Protein AF-A0A935HYY7-F1 (afdb_monomer_lite)

Sequence (82 aa):
MEHYMDRFDSLRFAEIEWREEEQEVERAIEIATEAGDTETVQILRSRLQIMRLVHEHCIRHEFEVLLGVDLHDIPHPNGTDP

Structure (mmCIF, N/CA/C/O backbone):
data_AF-A0A935HYY7-F1
#
_entry.id   AF-A0A935HYY7-F1
#
loop_
_atom_site.group_PDB
_atom_site.id
_atom_site.type_symbol
_atom_site.label_atom_id
_atom_site.label_alt_id
_atom_site.label_comp_id
_atom_site.label_asym_id
_atom_site.label_entity_id
_atom_site.label_seq_id
_atom_site.pdbx_PDB_ins_code
_atom_site.Cartn_x
_atom_site.Cartn_y
_atom_site.Cartn_z
_atom_site.occupancy
_atom_site.B_iso_or_equiv
_atom_site.auth_seq_id
_atom_site.auth_comp_id
_atom_site.auth_asym_id
_atom_site.auth_atom_id
_atom_site.pdbx_PDB_model_num
ATOM 1 N N . MET A 1 1 ? 19.793 3.992 -27.210 1.00 57.84 1 MET A N 1
ATOM 2 C CA . MET A 1 1 ? 20.503 3.699 -25.948 1.00 57.84 1 MET A CA 1
ATOM 3 C C . MET A 1 1 ? 20.035 4.649 -24.853 1.00 57.84 1 MET A C 1
ATOM 5 O O . MET A 1 1 ? 19.610 4.151 -23.827 1.00 57.84 1 MET A O 1
ATOM 9 N N . GLU A 1 2 ? 19.977 5.964 -25.105 1.00 61.56 2 GLU A N 1
ATOM 10 C CA . GLU A 1 2 ? 19.393 6.958 -24.175 1.00 61.56 2 GLU A CA 1
ATOM 11 C C . GLU A 1 2 ? 17.967 6.603 -23.716 1.00 61.56 2 GLU A C 1
ATOM 13 O O . GLU A 1 2 ? 17.744 6.434 -22.527 1.00 61.56 2 GLU A O 1
ATOM 18 N N . HIS A 1 3 ? 17.048 6.298 -24.641 1.00 58.00 3 HIS A N 1
ATOM 19 C CA . HIS A 1 3 ? 15.664 5.925 -24.290 1.00 58.00 3 HIS A CA 1
ATOM 20 C C . HIS A 1 3 ? 15.512 4.691 -23.377 1.00 58.00 3 HIS A C 1
ATOM 22 O O . HIS A 1 3 ? 14.482 4.536 -22.726 1.00 58.00 3 HIS A O 1
ATOM 28 N N . TYR A 1 4 ? 16.504 3.794 -23.341 1.00 58.16 4 TYR A N 1
ATOM 29 C CA . TYR A 1 4 ? 16.490 2.640 -22.434 1.00 58.16 4 TYR A CA 1
ATOM 30 C C . TYR A 1 4 ? 16.941 3.027 -21.023 1.00 58.16 4 TYR A C 1
ATOM 32 O O . TYR A 1 4 ? 16.388 2.513 -20.055 1.00 58.16 4 TYR A O 1
ATOM 40 N N . MET A 1 5 ? 17.904 3.948 -20.907 1.00 59.34 5 MET A N 1
ATOM 41 C CA . MET A 1 5 ? 18.350 4.458 -19.609 1.00 59.34 5 MET A CA 1
ATOM 42 C C . MET A 1 5 ? 17.266 5.324 -18.957 1.00 59.34 5 MET A C 1
ATOM 44 O O . MET A 1 5 ? 16.974 5.125 -17.783 1.00 59.34 5 MET A O 1
ATOM 48 N N . ASP A 1 6 ? 16.559 6.147 -19.739 1.00 73.12 6 ASP A N 1
ATOM 49 C CA . ASP A 1 6 ? 15.437 6.959 -19.241 1.00 73.12 6 ASP A CA 1
ATOM 50 C C . ASP A 1 6 ? 14.290 6.101 -18.675 1.00 73.12 6 ASP A C 1
ATOM 52 O O . ASP A 1 6 ? 13.696 6.432 -17.645 1.00 73.12 6 ASP A O 1
ATOM 56 N N . ARG A 1 7 ? 13.973 4.971 -19.328 1.00 68.62 7 ARG A N 1
ATOM 57 C CA . ARG A 1 7 ? 12.920 4.049 -18.868 1.00 68.62 7 ARG A CA 1
ATOM 58 C C . ARG A 1 7 ? 13.320 3.319 -17.585 1.00 68.62 7 ARG A C 1
ATOM 60 O O . ARG A 1 7 ? 12.485 3.150 -16.702 1.00 68.62 7 ARG A O 1
ATOM 67 N N . PHE A 1 8 ? 14.582 2.912 -17.479 1.00 72.50 8 PHE A N 1
ATOM 68 C CA . PHE A 1 8 ? 15.112 2.259 -16.285 1.00 72.50 8 PHE A CA 1
ATOM 69 C C . PHE A 1 8 ? 15.136 3.209 -15.083 1.00 72.50 8 PHE A C 1
ATOM 71 O O . PHE A 1 8 ? 14.684 2.846 -14.000 1.00 72.50 8 PHE A O 1
ATOM 78 N N . ASP A 1 9 ? 15.587 4.450 -15.281 1.00 77.12 9 ASP A N 1
ATOM 79 C CA . ASP A 1 9 ? 15.546 5.466 -14.232 1.00 77.12 9 ASP A CA 1
ATOM 80 C C . ASP A 1 9 ? 14.112 5.795 -13.809 1.00 77.12 9 ASP A C 1
ATOM 82 O O . ASP A 1 9 ? 13.843 5.862 -12.612 1.00 77.12 9 ASP A O 1
ATOM 86 N N . SER A 1 10 ? 13.174 5.908 -14.754 1.00 80.31 10 SER A N 1
ATOM 87 C CA . SER A 1 10 ? 11.757 6.148 -14.441 1.00 80.31 10 SER A CA 1
ATOM 88 C C . SER A 1 10 ? 11.156 5.036 -13.576 1.00 80.31 10 SER A C 1
ATOM 90 O O . SER A 1 10 ? 10.460 5.322 -12.604 1.00 80.31 10 SER A O 1
ATOM 92 N N . LEU A 1 11 ? 11.452 3.769 -13.886 1.00 80.06 11 LEU A N 1
ATOM 93 C CA . LEU A 1 11 ? 10.993 2.639 -13.075 1.00 80.06 11 LEU A CA 1
ATOM 94 C C . LEU A 1 11 ? 11.662 2.623 -11.698 1.00 80.06 11 LEU A C 1
ATOM 96 O O . LEU A 1 11 ? 10.997 2.350 -10.705 1.00 80.06 11 LEU A O 1
ATOM 100 N N . ARG A 1 12 ? 12.952 2.967 -11.615 1.00 81.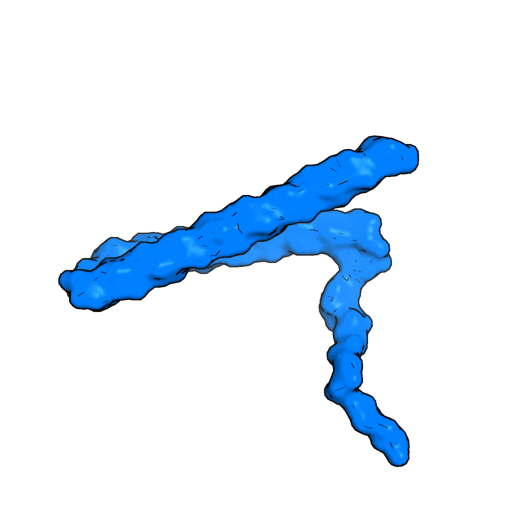06 12 ARG A N 1
ATOM 101 C CA . ARG A 1 12 ? 13.676 3.068 -10.340 1.00 81.06 12 ARG A CA 1
ATOM 102 C C . ARG A 1 12 ? 13.098 4.151 -9.435 1.00 81.06 12 ARG A C 1
ATOM 104 O O . ARG A 1 12 ? 12.958 3.922 -8.240 1.00 81.06 12 ARG A O 1
ATOM 111 N N . PHE A 1 13 ? 12.763 5.317 -9.987 1.00 85.94 13 PHE A N 1
ATOM 112 C CA . PHE A 1 13 ? 12.082 6.371 -9.233 1.00 85.94 13 PHE A C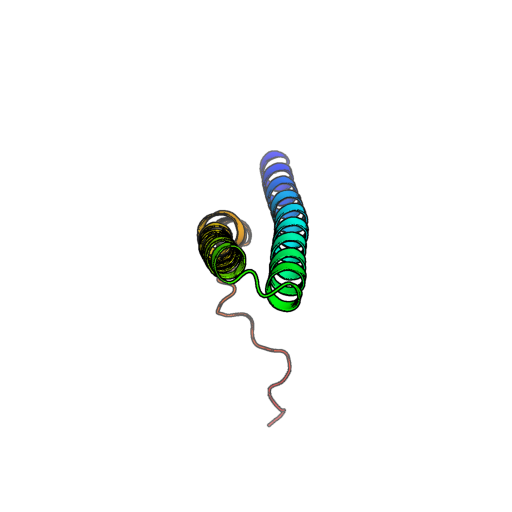A 1
ATOM 113 C C . PHE A 1 13 ? 10.702 5.913 -8.762 1.00 85.94 13 PHE A C 1
ATOM 115 O O . PHE A 1 13 ? 10.396 6.065 -7.583 1.00 85.94 13 PHE A O 1
ATOM 122 N N . ALA A 1 14 ? 9.926 5.269 -9.640 1.00 84.69 14 ALA A N 1
ATOM 123 C CA . ALA A 1 14 ? 8.631 4.708 -9.272 1.00 84.69 14 ALA A CA 1
ATOM 124 C C . ALA A 1 14 ? 8.745 3.656 -8.152 1.00 84.69 14 ALA A C 1
ATOM 126 O O . ALA A 1 14 ? 7.912 3.647 -7.255 1.00 84.69 14 ALA A O 1
ATOM 127 N N . GLU A 1 15 ? 9.781 2.806 -8.149 1.00 87.81 15 GLU A N 1
ATOM 128 C CA . GLU A 1 15 ? 10.029 1.842 -7.064 1.00 87.81 15 GLU A CA 1
ATOM 129 C C . GLU A 1 15 ? 10.328 2.538 -5.725 1.00 87.81 15 GLU A C 1
ATOM 131 O O . GLU A 1 15 ? 9.859 2.099 -4.675 1.00 87.81 15 GLU A O 1
ATOM 136 N N . ILE A 1 16 ? 11.108 3.623 -5.739 1.00 89.06 16 ILE A N 1
ATOM 137 C CA . ILE A 1 16 ? 11.432 4.376 -4.519 1.00 89.06 16 ILE A CA 1
ATOM 138 C C . ILE A 1 16 ? 10.170 5.024 -3.945 1.00 89.06 16 ILE A C 1
ATOM 140 O O . ILE A 1 16 ? 9.865 4.804 -2.774 1.00 89.06 16 ILE A O 1
ATOM 144 N N . GLU A 1 17 ? 9.419 5.757 -4.771 1.00 90.31 17 GLU A N 1
ATOM 145 C CA . GLU A 1 17 ? 8.152 6.383 -4.366 1.00 90.31 17 GLU A CA 1
ATOM 146 C C . GLU A 1 17 ? 7.162 5.334 -3.842 1.00 90.31 17 GLU A C 1
ATOM 148 O O . GLU A 1 17 ? 6.506 5.535 -2.820 1.00 90.31 17 GLU A O 1
ATOM 153 N N . TRP A 1 18 ? 7.121 4.163 -4.483 1.00 91.31 18 TRP A N 1
ATOM 154 C CA . TRP A 1 18 ? 6.291 3.050 -4.043 1.00 91.31 18 TRP A CA 1
ATOM 155 C C . TRP A 1 18 ? 6.639 2.571 -2.633 1.00 91.31 18 TRP A C 1
ATOM 157 O O . TRP A 1 18 ? 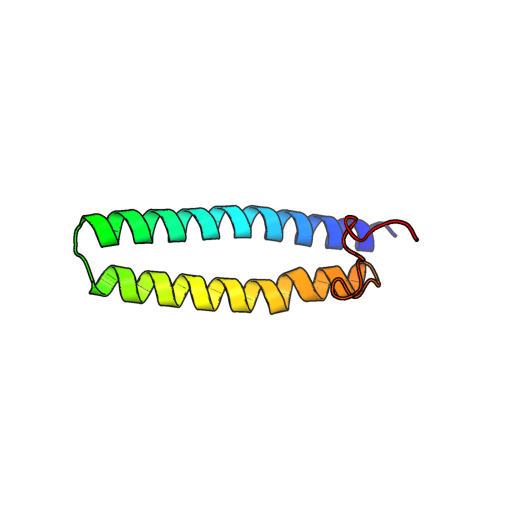5.752 2.373 -1.802 1.00 91.31 18 TRP A O 1
ATOM 167 N N . ARG A 1 19 ? 7.931 2.360 -2.350 1.00 91.38 19 ARG A N 1
ATOM 168 C CA . ARG A 1 19 ? 8.397 1.910 -1.028 1.00 91.38 19 ARG A CA 1
ATOM 169 C C . ARG A 1 19 ? 8.084 2.932 0.061 1.00 91.38 19 ARG A C 1
ATOM 171 O O . ARG A 1 19 ? 7.793 2.538 1.189 1.00 91.38 19 ARG A O 1
ATOM 178 N N . GLU A 1 20 ? 8.147 4.222 -0.256 1.00 94.56 20 GLU A N 1
ATOM 179 C CA . GLU A 1 20 ? 7.757 5.285 0.673 1.00 94.56 20 GLU A CA 1
ATOM 180 C C . GLU A 1 20 ? 6.255 5.217 0.989 1.00 94.56 20 GLU A C 1
ATOM 182 O O . GLU A 1 20 ? 5.879 5.200 2.164 1.00 94.56 20 GLU A O 1
ATOM 187 N N . GLU A 1 21 ? 5.401 5.073 -0.030 1.00 94.62 21 GLU A N 1
ATOM 188 C CA . GLU A 1 21 ? 3.950 4.937 0.158 1.00 94.62 21 GLU A CA 1
ATOM 189 C C . GLU A 1 21 ? 3.584 3.649 0.920 1.00 94.62 21 GLU A C 1
ATOM 191 O O . GLU A 1 21 ? 2.708 3.652 1.787 1.00 94.62 21 GLU A O 1
ATOM 196 N N . GLU A 1 22 ? 4.277 2.539 0.648 1.00 95.75 22 GLU A N 1
ATOM 197 C CA . GLU A 1 22 ? 4.099 1.277 1.371 1.00 95.75 22 GLU A CA 1
ATOM 198 C C . GLU A 1 22 ? 4.352 1.455 2.876 1.00 95.75 22 GLU A C 1
ATOM 200 O O . GLU A 1 22 ? 3.503 1.089 3.694 1.00 95.75 22 GLU A O 1
ATOM 205 N N . GLN A 1 23 ? 5.472 2.087 3.244 1.00 97.12 23 GLN A N 1
ATOM 206 C CA . GLN A 1 23 ? 5.816 2.373 4.641 1.00 97.12 23 GLN A CA 1
ATOM 207 C C . GLN A 1 23 ? 4.809 3.315 5.310 1.00 97.12 23 GLN A C 1
ATOM 209 O O . GLN A 1 23 ? 4.521 3.189 6.502 1.00 97.12 23 GLN A O 1
ATOM 214 N N . GLU A 1 24 ? 4.260 4.282 4.575 1.00 97.88 24 GLU A N 1
ATOM 215 C CA . GLU A 1 24 ? 3.198 5.149 5.088 1.00 97.88 24 GLU A CA 1
ATOM 216 C C . GLU A 1 24 ? 1.926 4.374 5.419 1.00 97.88 24 GLU A C 1
ATOM 218 O O . GLU A 1 24 ? 1.346 4.580 6.490 1.00 97.88 24 GLU A O 1
ATOM 223 N N . VAL A 1 25 ? 1.512 3.456 4.545 1.00 98.00 25 VAL A N 1
ATOM 224 C CA . VAL A 1 25 ? 0.345 2.604 4.793 1.00 98.00 25 VAL A CA 1
ATOM 225 C C . VAL A 1 25 ? 0.593 1.667 5.977 1.00 98.00 25 VAL A C 1
ATOM 227 O O . VAL A 1 25 ? -0.303 1.498 6.803 1.00 98.00 25 VAL A O 1
ATOM 230 N N . GLU A 1 26 ? 1.795 1.106 6.118 1.00 98.25 26 GLU A N 1
ATOM 231 C CA . GLU A 1 26 ? 2.163 0.285 7.280 1.00 98.25 26 GLU A CA 1
ATOM 232 C C . GLU A 1 26 ? 2.077 1.071 8.594 1.00 98.25 26 GLU A C 1
ATOM 234 O O . GLU A 1 26 ? 1.407 0.626 9.529 1.00 98.25 26 GLU A O 1
ATOM 239 N N . ARG A 1 27 ? 2.634 2.288 8.643 1.00 98.44 27 ARG A N 1
ATOM 240 C CA . ARG A 1 27 ? 2.501 3.176 9.813 1.00 98.44 27 ARG A CA 1
ATOM 241 C C . ARG A 1 27 ? 1.044 3.523 10.115 1.00 98.44 27 ARG A C 1
ATOM 243 O O . ARG A 1 27 ? 0.639 3.554 11.275 1.00 98.44 27 ARG A O 1
ATOM 250 N N . ALA A 1 28 ? 0.226 3.764 9.091 1.00 98.25 28 ALA A N 1
ATOM 251 C CA . ALA A 1 28 ? -1.198 4.027 9.281 1.00 98.25 28 ALA A CA 1
ATOM 252 C C . ALA A 1 28 ? -1.939 2.810 9.868 1.00 98.25 28 ALA A C 1
ATOM 254 O O . ALA A 1 28 ? -2.839 2.982 10.692 1.00 98.25 28 ALA A O 1
ATOM 255 N N . ILE A 1 29 ? -1.550 1.584 9.490 1.00 98.62 29 ILE A N 1
ATOM 256 C CA . ILE A 1 29 ? -2.089 0.347 10.077 1.00 98.62 29 ILE A CA 1
ATOM 257 C C . ILE A 1 29 ? -1.723 0.253 11.558 1.00 98.62 29 ILE A C 1
ATOM 259 O O . ILE A 1 29 ? -2.588 -0.105 12.358 1.00 98.62 29 ILE A O 1
ATOM 263 N N . GLU A 1 30 ? -0.481 0.565 11.930 1.00 98.38 30 GLU A N 1
ATOM 264 C CA . GLU A 1 30 ? -0.039 0.578 13.331 1.00 98.38 30 GLU A CA 1
ATOM 265 C C . GLU A 1 30 ? -0.875 1.561 14.159 1.00 98.38 30 GLU A C 1
ATOM 267 O O . GLU A 1 30 ? -1.506 1.154 15.133 1.00 98.38 30 GLU A O 1
ATOM 272 N N . ILE A 1 31 ? -0.999 2.811 13.700 1.00 98.50 31 ILE A N 1
ATOM 273 C CA . ILE A 1 31 ? -1.794 3.855 14.370 1.00 98.50 31 ILE A CA 1
ATOM 274 C C . ILE A 1 31 ? -3.264 3.432 14.517 1.00 98.50 31 ILE A C 1
ATOM 276 O O . ILE A 1 31 ? -3.848 3.559 15.594 1.00 98.50 31 ILE A O 1
ATOM 280 N N . ALA A 1 32 ? -3.881 2.904 13.455 1.00 98.25 32 ALA A N 1
ATOM 281 C CA . ALA A 1 32 ? -5.272 2.449 13.500 1.00 98.25 32 ALA A CA 1
ATOM 282 C C . ALA A 1 32 ? -5.456 1.232 14.425 1.00 98.25 32 ALA A C 1
ATOM 284 O O . ALA A 1 32 ? -6.483 1.105 15.096 1.00 98.25 32 ALA A O 1
ATOM 285 N N . THR A 1 33 ? -4.449 0.358 14.505 1.00 98.31 33 THR A N 1
ATOM 286 C CA . THR A 1 33 ? -4.441 -0.796 15.413 1.00 98.31 33 THR A CA 1
ATOM 287 C C . THR A 1 33 ? -4.367 -0.341 16.868 1.00 98.31 33 THR A C 1
ATOM 289 O O . THR A 1 33 ? -5.143 -0.823 17.692 1.00 98.31 33 THR A O 1
ATOM 292 N N . GLU A 1 34 ? -3.489 0.613 17.180 1.00 98.44 34 GLU A N 1
ATOM 293 C CA . GLU A 1 34 ? -3.374 1.214 18.515 1.00 98.44 34 GLU A CA 1
ATOM 294 C C . GLU A 1 34 ? -4.657 1.946 18.932 1.00 98.44 34 GLU A C 1
ATOM 296 O O . GLU A 1 34 ? -5.062 1.877 20.093 1.00 98.44 34 GLU A O 1
ATOM 301 N N . ALA A 1 35 ? -5.338 2.588 17.981 1.00 98.19 35 ALA A N 1
ATOM 302 C CA . ALA A 1 35 ? -6.626 3.242 18.201 1.00 98.19 35 ALA A CA 1
ATOM 303 C C . ALA A 1 35 ? -7.805 2.260 18.368 1.00 98.19 35 ALA A C 1
ATOM 305 O O . ALA A 1 35 ? -8.903 2.680 18.736 1.00 98.19 35 ALA A O 1
ATOM 306 N N . GLY A 1 36 ? -7.609 0.965 18.091 1.00 98.06 36 GLY A N 1
ATOM 307 C CA . GLY A 1 36 ? -8.681 -0.034 18.086 1.00 98.06 36 GLY A CA 1
ATOM 308 C C . GLY A 1 36 ? -9.674 0.122 16.927 1.00 98.06 36 GLY A C 1
ATOM 309 O O . GLY A 1 36 ? -10.756 -0.468 16.965 1.00 98.06 36 GLY A O 1
ATOM 310 N N . ASP A 1 37 ? -9.326 0.891 15.892 1.00 98.31 37 ASP A N 1
ATOM 311 C CA . ASP A 1 37 ? -10.167 1.120 14.718 1.00 98.31 37 ASP A CA 1
ATOM 312 C C . ASP A 1 37 ? -10.054 -0.054 13.734 1.00 98.31 37 ASP A C 1
ATOM 314 O O . ASP A 1 37 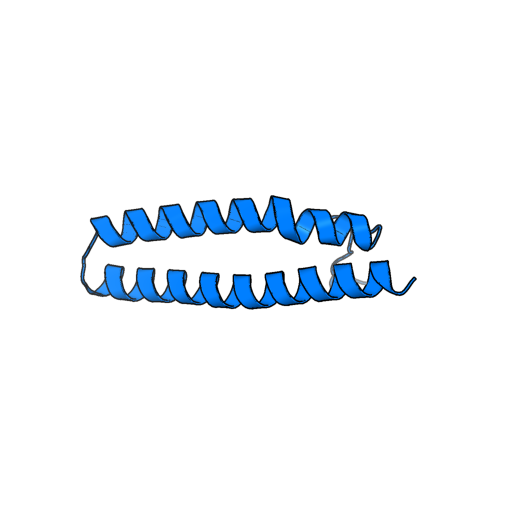? -9.317 -0.045 12.744 1.00 98.31 37 ASP A O 1
ATOM 318 N N . THR A 1 38 ? -10.787 -1.119 14.050 1.00 97.69 38 THR A N 1
ATOM 319 C CA . THR A 1 38 ? -10.744 -2.375 13.290 1.00 97.69 38 THR A CA 1
ATOM 320 C C . THR A 1 38 ? -11.211 -2.245 11.837 1.00 97.69 38 THR A C 1
ATOM 322 O O . THR A 1 38 ? -10.715 -2.992 10.991 1.00 97.69 38 THR A O 1
ATOM 325 N N . GLU A 1 39 ? -12.116 -1.311 11.527 1.00 98.19 39 GLU A N 1
ATOM 326 C CA . GLU A 1 39 ? -12.595 -1.077 10.158 1.00 98.19 39 GLU A CA 1
ATOM 327 C C . GLU A 1 39 ? -11.482 -0.447 9.317 1.00 98.19 39 GLU A C 1
ATOM 329 O O . GLU A 1 39 ? -11.108 -0.986 8.269 1.00 98.19 39 GLU A O 1
ATOM 334 N N . THR A 1 40 ? -10.868 0.623 9.824 1.00 97.69 40 THR A N 1
ATOM 335 C CA . THR A 1 40 ? -9.744 1.283 9.154 1.00 97.69 40 THR A CA 1
ATOM 336 C C . THR A 1 40 ? -8.563 0.330 8.971 1.00 97.69 40 THR A C 1
ATOM 338 O O . THR A 1 40 ? -7.973 0.284 7.891 1.00 97.69 40 THR A O 1
ATOM 341 N N . VAL A 1 41 ? -8.253 -0.515 9.963 1.00 98.56 41 VAL A N 1
ATOM 342 C CA . VAL A 1 41 ? -7.208 -1.548 9.829 1.00 98.56 41 VAL A CA 1
ATOM 343 C C . VAL A 1 41 ? -7.503 -2.512 8.675 1.00 98.56 41 VAL A C 1
ATOM 345 O O . VAL A 1 41 ? -6.595 -2.841 7.908 1.00 98.56 41 VAL A O 1
ATOM 348 N N . GLN A 1 42 ? -8.747 -2.977 8.518 1.00 98.25 42 GLN A N 1
ATOM 349 C CA . GLN A 1 42 ? -9.115 -3.883 7.420 1.00 98.25 42 GLN A CA 1
ATOM 350 C C . GLN A 1 42 ? -8.986 -3.210 6.049 1.00 98.25 42 GLN A C 1
ATOM 352 O O . GLN A 1 42 ? -8.456 -3.818 5.112 1.00 98.25 42 GLN A O 1
ATOM 357 N N . ILE A 1 43 ? -9.414 -1.951 5.940 1.00 98.12 43 ILE A N 1
ATOM 358 C CA . ILE A 1 43 ? -9.300 -1.158 4.710 1.00 98.12 43 ILE A CA 1
ATOM 359 C C . ILE A 1 43 ? -7.826 -0.962 4.340 1.00 98.12 43 ILE A C 1
ATOM 361 O O . ILE A 1 43 ? -7.427 -1.256 3.211 1.00 98.12 43 ILE A O 1
ATOM 365 N N . LEU A 1 44 ? -6.997 -0.524 5.290 1.00 98.38 44 LEU A N 1
ATOM 366 C CA . LEU A 1 44 ? -5.578 -0.262 5.049 1.00 98.38 44 LEU A CA 1
ATOM 367 C C . LEU A 1 44 ? -4.799 -1.538 4.710 1.00 98.38 44 LEU A C 1
ATOM 369 O O . LEU A 1 44 ? -3.972 -1.517 3.802 1.00 98.38 44 LEU A O 1
ATOM 373 N N . ARG A 1 45 ? -5.101 -2.674 5.356 1.00 98.25 45 ARG A N 1
ATOM 374 C CA . ARG A 1 45 ? -4.507 -3.975 4.994 1.00 98.25 45 ARG A CA 1
ATOM 375 C C . ARG A 1 45 ? -4.880 -4.407 3.580 1.00 98.25 45 ARG A C 1
ATOM 377 O O . ARG A 1 45 ? -4.021 -4.889 2.847 1.00 98.25 45 ARG A O 1
ATOM 384 N N . SER A 1 46 ? -6.137 -4.205 3.190 1.00 97.94 46 SER A N 1
ATOM 385 C CA . SER A 1 46 ? -6.599 -4.512 1.832 1.00 97.94 46 SER A CA 1
ATOM 386 C C . SER A 1 46 ? -5.891 -3.629 0.802 1.00 97.94 46 SER A C 1
ATOM 388 O O . SER A 1 46 ? -5.419 -4.130 -0.218 1.00 97.94 46 SER A O 1
ATOM 390 N N . ARG A 1 47 ? -5.737 -2.330 1.097 1.00 97.12 47 ARG A N 1
ATOM 391 C CA . ARG A 1 47 ? -4.954 -1.402 0.270 1.00 97.12 47 ARG A CA 1
ATOM 392 C C . ARG A 1 47 ? -3.501 -1.859 0.144 1.00 97.12 47 ARG A C 1
ATOM 394 O O . ARG A 1 47 ? -3.020 -1.969 -0.976 1.00 97.12 47 ARG A O 1
ATOM 401 N N . LEU A 1 48 ? -2.836 -2.177 1.255 1.00 97.44 48 LEU A N 1
ATOM 402 C CA . LEU A 1 48 ? -1.446 -2.644 1.266 1.00 97.44 48 LEU A CA 1
ATOM 403 C C . LEU A 1 48 ? -1.262 -3.916 0.425 1.00 97.44 48 LEU A C 1
ATOM 405 O O . LEU A 1 48 ? -0.293 -4.040 -0.321 1.00 97.44 48 LEU A O 1
ATOM 409 N N . GLN A 1 49 ? -2.209 -4.853 0.501 1.00 96.69 49 GLN A N 1
ATOM 410 C CA . GLN A 1 49 ? -2.177 -6.075 -0.301 1.00 96.69 49 GLN A CA 1
ATOM 411 C C . GLN A 1 49 ? -2.321 -5.789 -1.803 1.00 96.69 49 GLN A C 1
ATOM 413 O O . GLN A 1 49 ? -1.555 -6.331 -2.599 1.00 96.69 49 GLN A O 1
ATOM 418 N N . ILE A 1 50 ? -3.280 -4.942 -2.194 1.00 94.19 50 ILE A N 1
ATOM 419 C CA . ILE A 1 50 ? -3.467 -4.537 -3.597 1.00 94.19 50 ILE A CA 1
ATOM 420 C C . ILE A 1 50 ? -2.221 -3.819 -4.102 1.00 94.19 50 ILE A C 1
ATOM 422 O O . ILE A 1 50 ? -1.754 -4.104 -5.201 1.00 94.19 50 ILE A O 1
ATOM 426 N N . MET A 1 51 ? -1.662 -2.929 -3.285 1.00 93.62 51 MET A N 1
ATOM 427 C CA . MET A 1 51 ? -0.429 -2.234 -3.602 1.00 93.62 51 MET A CA 1
ATOM 428 C C . MET A 1 51 ? 0.699 -3.232 -3.904 1.00 93.62 51 MET A C 1
ATOM 430 O O . MET A 1 51 ? 1.236 -3.241 -5.009 1.00 93.62 51 MET A O 1
ATOM 434 N N . ARG A 1 52 ? 1.014 -4.134 -2.974 1.00 92.88 52 ARG A N 1
ATOM 435 C CA . ARG A 1 52 ? 2.066 -5.146 -3.172 1.00 92.88 52 ARG A CA 1
ATOM 436 C C . ARG A 1 52 ? 1.870 -5.973 -4.443 1.00 92.88 52 ARG A C 1
ATOM 438 O O . ARG A 1 52 ? 2.838 -6.246 -5.144 1.00 92.88 52 ARG A O 1
ATOM 445 N N . LEU A 1 53 ? 0.624 -6.325 -4.765 1.00 91.19 53 LEU A N 1
ATOM 446 C CA . LEU A 1 53 ? 0.292 -7.056 -5.987 1.00 91.19 53 LEU A CA 1
ATOM 447 C C . LEU A 1 53 ? 0.578 -6.234 -7.254 1.00 91.19 53 LEU A C 1
ATOM 449 O O . LEU A 1 53 ? 1.168 -6.747 -8.202 1.00 91.19 53 LEU A O 1
ATOM 453 N N . VAL A 1 54 ? 0.168 -4.964 -7.283 1.00 86.75 54 VAL A N 1
ATOM 454 C CA . VAL A 1 54 ? 0.407 -4.074 -8.430 1.00 86.75 54 VAL A CA 1
ATOM 455 C C . VAL A 1 54 ? 1.900 -3.806 -8.613 1.00 86.75 54 VAL A C 1
ATOM 457 O O . VAL A 1 54 ? 2.386 -3.858 -9.739 1.00 86.75 54 VAL A O 1
ATOM 460 N N . HIS A 1 55 ? 2.640 -3.581 -7.526 1.00 87.44 55 HIS A N 1
ATOM 461 C CA . HIS A 1 55 ? 4.088 -3.377 -7.569 1.00 87.44 55 HIS A CA 1
ATOM 462 C C . HIS A 1 55 ? 4.825 -4.552 -8.220 1.00 87.44 55 HIS A C 1
ATOM 464 O O . HIS A 1 55 ? 5.615 -4.355 -9.146 1.00 87.44 55 HIS A O 1
ATOM 470 N N . GLU A 1 56 ? 4.516 -5.771 -7.769 1.00 85.62 56 GLU A N 1
ATOM 471 C CA . GLU A 1 56 ? 5.107 -7.002 -8.296 1.00 85.62 56 GLU A CA 1
ATOM 472 C C . GLU A 1 56 ? 4.866 -7.128 -9.810 1.00 85.62 56 GLU A C 1
ATOM 474 O O . GLU A 1 56 ? 5.785 -7.412 -10.576 1.00 85.62 56 GLU A O 1
ATOM 479 N N . HIS A 1 57 ? 3.641 -6.847 -10.263 1.00 80.62 57 HIS A N 1
ATOM 480 C CA . HIS A 1 57 ? 3.267 -7.022 -11.666 1.00 80.62 57 HIS A CA 1
ATOM 481 C C . HIS A 1 57 ? 3.693 -5.883 -12.599 1.00 80.62 57 HIS A C 1
ATOM 483 O O . HIS A 1 57 ? 3.952 -6.144 -13.772 1.00 80.62 57 HIS A O 1
ATOM 489 N N . CYS A 1 58 ? 3.735 -4.636 -12.130 1.00 76.50 58 CYS A N 1
ATOM 490 C CA . CYS A 1 58 ? 3.953 -3.477 -13.000 1.00 76.50 58 CYS A CA 1
ATOM 491 C C . CYS A 1 58 ? 5.377 -2.929 -12.945 1.00 76.50 58 CYS A C 1
ATOM 493 O O . CYS A 1 58 ? 5.869 -2.436 -13.953 1.00 76.50 58 CYS A O 1
ATOM 495 N N . ILE A 1 59 ? 6.038 -2.989 -11.789 1.00 74.12 59 ILE A N 1
ATOM 496 C CA . ILE A 1 59 ? 7.362 -2.382 -11.619 1.00 74.12 59 ILE A CA 1
ATOM 497 C C . ILE A 1 59 ? 8.423 -3.471 -11.660 1.00 74.12 59 ILE A C 1
ATOM 499 O O . ILE 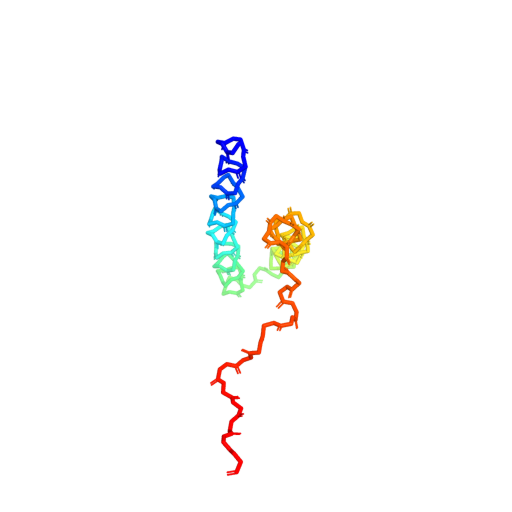A 1 59 ? 9.321 -3.420 -12.500 1.00 74.12 59 ILE A O 1
ATOM 503 N N . ARG A 1 60 ? 8.289 -4.503 -10.825 1.00 73.31 60 ARG A N 1
ATOM 504 C CA . ARG A 1 60 ? 9.311 -5.546 -10.722 1.00 73.31 60 ARG A CA 1
ATOM 505 C C . ARG A 1 60 ? 9.418 -6.397 -11.990 1.00 73.31 60 ARG A C 1
ATOM 507 O O . ARG A 1 60 ? 10.522 -6.585 -12.496 1.00 73.31 60 ARG A O 1
ATOM 514 N N . HIS A 1 61 ? 8.290 -6.822 -12.556 1.00 73.62 61 HIS A N 1
ATOM 515 C CA . HIS A 1 61 ? 8.296 -7.577 -13.810 1.00 73.62 61 HIS A CA 1
ATOM 516 C C . HIS A 1 61 ? 8.867 -6.767 -14.991 1.00 73.62 61 HIS A C 1
ATOM 518 O O . HIS A 1 61 ? 9.623 -7.293 -15.806 1.00 73.62 61 HIS A O 1
ATOM 524 N N . GLU A 1 62 ? 8.563 -5.465 -15.084 1.00 69.56 62 GLU A N 1
ATOM 525 C CA . GLU A 1 62 ? 9.153 -4.612 -16.126 1.00 69.56 62 GLU A CA 1
ATOM 526 C C . GLU A 1 62 ? 10.660 -4.404 -15.924 1.00 69.56 62 GLU A C 1
ATOM 528 O O . GLU A 1 62 ? 11.409 -4.369 -16.903 1.00 69.56 62 GLU A O 1
ATOM 533 N N . PHE A 1 63 ? 11.120 -4.328 -14.673 1.00 68.81 63 PHE A N 1
ATOM 534 C CA . PHE A 1 63 ? 12.542 -4.313 -14.332 1.00 68.81 63 PHE A CA 1
ATOM 535 C C . PHE A 1 63 ? 13.261 -5.594 -14.764 1.00 68.81 63 PHE A C 1
ATOM 537 O O . PHE A 1 63 ? 14.316 -5.512 -15.392 1.00 68.81 63 PHE A O 1
ATOM 544 N N . GLU A 1 64 ? 12.691 -6.761 -14.461 1.00 68.44 64 GLU A N 1
ATOM 545 C CA . GLU A 1 64 ? 13.221 -8.081 -14.838 1.00 68.44 64 GLU A CA 1
ATOM 546 C C . GLU A 1 64 ? 13.371 -8.203 -16.361 1.00 68.44 64 GLU A C 1
ATOM 548 O O . GLU A 1 64 ? 14.440 -8.554 -16.872 1.00 68.44 64 GLU A O 1
ATOM 553 N N . VAL A 1 65 ? 12.332 -7.802 -17.103 1.00 72.38 65 VAL A N 1
ATOM 554 C CA . VAL A 1 65 ? 12.347 -7.775 -18.573 1.00 72.38 65 VAL A CA 1
ATOM 555 C C . VAL A 1 65 ? 13.425 -6.829 -19.109 1.00 72.38 65 VAL A C 1
ATOM 557 O O . VAL A 1 65 ? 14.126 -7.179 -20.060 1.00 72.38 65 VAL A O 1
ATOM 560 N N . LEU A 1 66 ? 13.583 -5.638 -18.523 1.00 66.62 66 LEU A N 1
ATOM 561 C CA . LEU A 1 66 ? 14.574 -4.654 -18.974 1.00 66.62 66 LEU A CA 1
ATOM 562 C C . LEU A 1 66 ? 16.015 -5.041 -18.630 1.00 66.62 66 LEU A C 1
ATOM 564 O O . LEU A 1 66 ? 16.924 -4.714 -19.393 1.00 66.62 66 LEU A O 1
ATOM 568 N N . LEU A 1 67 ? 16.229 -5.738 -17.515 1.00 67.00 67 LEU A N 1
ATOM 569 C CA . LEU A 1 67 ? 17.539 -6.254 -17.120 1.00 67.00 67 LEU A CA 1
ATOM 570 C C . LEU A 1 67 ? 17.915 -7.532 -17.880 1.00 67.00 67 LEU A C 1
ATOM 572 O O . LEU A 1 67 ? 19.092 -7.885 -17.915 1.00 67.00 67 LEU A O 1
ATOM 576 N N . GLY A 1 68 ? 16.946 -8.214 -18.502 1.00 63.28 68 GLY A N 1
ATOM 577 C CA . GLY A 1 68 ? 17.157 -9.532 -19.106 1.00 63.28 68 GLY A CA 1
ATOM 578 C C . GLY A 1 68 ? 17.511 -10.598 -18.066 1.00 63.28 68 GLY A C 1
ATOM 5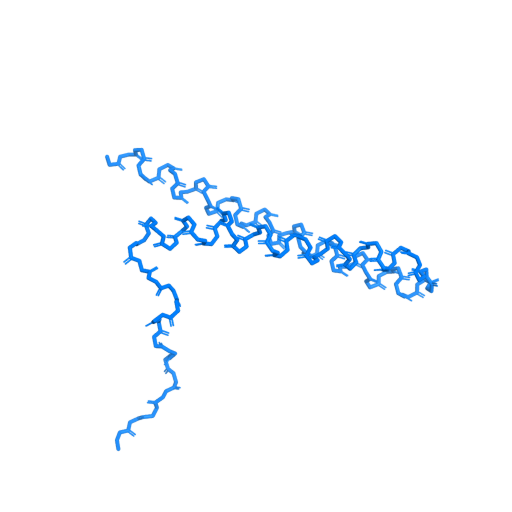79 O O . GLY A 1 68 ? 18.142 -11.599 -18.405 1.00 63.28 68 GLY A O 1
ATOM 580 N N . VAL A 1 69 ? 17.148 -10.357 -16.803 1.00 54.62 69 VAL A N 1
ATOM 581 C CA . VAL A 1 69 ? 17.434 -11.216 -15.655 1.00 54.62 69 VAL A CA 1
ATOM 582 C C . VAL A 1 69 ? 16.101 -11.611 -15.046 1.00 54.62 69 VAL A C 1
ATOM 584 O O . VAL A 1 69 ? 15.352 -10.754 -14.583 1.00 54.62 69 VAL A O 1
ATOM 587 N N . ASP A 1 70 ? 15.828 -12.910 -15.020 1.00 53.19 70 ASP A N 1
ATOM 588 C CA . ASP A 1 70 ? 14.793 -13.457 -14.153 1.00 53.19 70 ASP A CA 1
ATOM 589 C C . ASP A 1 70 ? 15.327 -13.366 -12.709 1.00 53.19 70 ASP A C 1
ATOM 591 O O . ASP A 1 70 ? 16.260 -14.081 -12.335 1.00 53.19 70 ASP A O 1
ATOM 595 N N . LEU A 1 71 ? 14.833 -12.416 -11.901 1.00 52.34 71 LEU A N 1
ATOM 596 C CA . LEU A 1 71 ? 15.341 -12.188 -10.534 1.00 52.34 71 LEU A CA 1
ATOM 597 C C . LEU A 1 71 ? 15.057 -13.374 -9.594 1.00 52.34 71 LEU A C 1
ATOM 599 O O . LEU A 1 71 ? 15.562 -13.399 -8.470 1.00 52.34 71 LEU A O 1
ATOM 603 N N . HIS A 1 72 ? 14.297 -14.374 -10.046 1.00 55.03 72 HIS A N 1
ATOM 604 C CA . HIS A 1 72 ? 14.121 -15.646 -9.352 1.00 55.03 72 HIS A CA 1
ATOM 605 C C . HIS A 1 72 ? 15.346 -16.579 -9.422 1.00 55.03 72 HIS A C 1
ATOM 607 O O . HIS A 1 72 ? 15.402 -17.528 -8.642 1.00 55.03 72 HIS A O 1
ATOM 613 N N . ASP A 1 73 ? 16.346 -16.277 -10.262 1.00 49.84 73 ASP A N 1
ATOM 614 C CA . ASP A 1 73 ? 17.569 -17.077 -10.451 1.00 49.84 73 ASP A CA 1
ATOM 615 C C . ASP A 1 73 ? 18.849 -16.430 -9.879 1.00 49.84 73 ASP A C 1
ATOM 617 O O . ASP A 1 73 ? 19.954 -16.918 -10.125 1.00 49.84 73 ASP A O 1
ATOM 621 N N . ILE A 1 74 ? 18.760 -15.347 -9.090 1.00 49.16 74 ILE A N 1
ATOM 622 C CA . ILE A 1 74 ? 19.955 -14.809 -8.414 1.00 49.16 74 ILE A CA 1
ATOM 623 C C . ILE A 1 74 ? 20.343 -15.752 -7.261 1.00 49.16 74 ILE A C 1
ATOM 625 O O . ILE A 1 74 ? 19.604 -15.842 -6.276 1.00 49.16 74 ILE A O 1
ATOM 629 N N . PRO A 1 75 ? 21.509 -16.427 -7.309 1.00 46.62 75 PRO A N 1
ATOM 630 C CA . PRO A 1 75 ? 21.949 -17.264 -6.206 1.00 46.62 75 PRO A CA 1
ATOM 631 C C . PRO A 1 75 ? 22.212 -16.385 -4.980 1.00 46.62 75 PRO A C 1
ATOM 633 O O . PRO A 1 75 ? 22.997 -15.434 -5.024 1.00 46.62 75 PRO A O 1
ATOM 636 N N . HIS A 1 76 ? 21.559 -16.713 -3.863 1.00 44.50 76 HIS A N 1
ATOM 637 C CA . HIS A 1 76 ? 21.886 -16.131 -2.567 1.00 44.50 76 HIS A CA 1
ATOM 638 C C . HIS A 1 76 ? 23.391 -16.317 -2.289 1.00 44.50 76 HIS A C 1
ATOM 640 O O . HIS A 1 76 ? 23.885 -17.440 -2.392 1.00 44.50 76 HIS A O 1
ATOM 646 N N . PRO A 1 77 ? 24.130 -15.275 -1.862 1.00 46.31 77 PRO A N 1
ATOM 647 C CA . PRO A 1 77 ? 25.571 -15.369 -1.609 1.00 46.31 77 PRO A CA 1
ATOM 648 C C . PRO A 1 77 ? 25.935 -16.174 -0.347 1.00 46.31 77 PRO A C 1
ATOM 650 O O . PRO A 1 77 ? 27.084 -16.157 0.076 1.00 46.31 77 PRO A O 1
ATOM 653 N N . ASN A 1 78 ? 24.987 -16.898 0.252 1.00 54.44 78 ASN A N 1
ATOM 654 C CA . ASN A 1 78 ? 25.231 -17.772 1.393 1.00 54.44 78 ASN A CA 1
ATOM 655 C C . ASN A 1 78 ? 24.772 -19.191 1.063 1.00 54.44 78 ASN A C 1
ATOM 657 O O . ASN A 1 78 ? 23.629 -19.566 1.310 1.00 54.44 78 ASN A O 1
ATOM 661 N N . GLY A 1 79 ? 25.698 -19.974 0.519 1.00 43.75 79 GLY A N 1
ATOM 662 C CA . GLY A 1 79 ? 25.503 -21.387 0.221 1.00 43.75 79 GLY A CA 1
ATOM 663 C C . GLY A 1 79 ? 26.835 -22.108 0.067 1.00 43.75 79 GLY A C 1
ATOM 664 O O . GLY A 1 79 ? 27.128 -22.586 -1.015 1.00 43.75 79 GLY A O 1
ATOM 665 N N . THR A 1 80 ? 27.626 -22.093 1.148 1.00 48.62 80 THR A N 1
ATOM 666 C CA . THR A 1 80 ? 28.659 -23.072 1.562 1.00 48.62 80 THR A CA 1
ATOM 667 C C . THR A 1 80 ? 29.548 -23.731 0.497 1.00 48.62 80 THR A C 1
ATOM 669 O O . THR A 1 80 ? 29.084 -24.525 -0.317 1.00 48.62 80 THR A O 1
ATOM 672 N N . ASP A 1 81 ? 30.854 -23.464 0.641 1.00 45.66 81 ASP A N 1
ATOM 673 C CA . ASP A 1 81 ? 31.993 -24.226 0.104 1.00 45.66 81 ASP A CA 1
ATOM 674 C C . ASP A 1 81 ? 31.825 -25.764 0.213 1.00 45.66 81 ASP A C 1
ATOM 676 O O . ASP A 1 81 ? 31.147 -26.235 1.135 1.00 45.66 81 ASP A O 1
ATOM 680 N N . PRO A 1 82 ? 32.459 -26.534 -0.699 1.00 58.91 82 PRO A N 1
ATOM 681 C CA . PRO A 1 82 ? 32.454 -28.001 -0.706 1.00 58.91 82 PRO A CA 1
ATOM 682 C C . PRO A 1 82 ? 33.165 -28.653 0.490 1.00 58.91 82 PRO A C 1
ATOM 684 O O . PRO A 1 82 ? 34.119 -28.057 1.042 1.00 58.91 82 PRO A O 1
#

Radius of gyration: 17.52 Å; chains: 1; bounding box: 45×35×44 Å

pLDDT: mean 80.11, std 18.21, range [43.75, 98.62]

Secondary structure (DSSP, 8-state):
-HHHHHHHHHHHHHHHHHHHHHHHHHHHHHHHHHTT-HHHHHHHHHHHHHHHHHHIIIIIHHHHHHHT--GGG---S-----

Foldseek 3Di:
DVVLVVVLVVLVVVVVVLVVVLVVLVVQLVVCVVVVVVVSNVVSVVVSVVSVVCCVPPRVVVNCVSVVHPPVPDDDPDDDDD